Protein AF-A0AAE0WDR3-F1 (afdb_monomer_lite)

Secondary structure (DSSP, 8-state):
---------PPTT-EEEEES-SSSS-SEEEEE-------SS--HHHHHHHHHHHHHHHHHHHHTT-S------TT-

Sequence (76 aa):
MCPSRKRLQPSVGDVVVLKEPGNLKSKYVLLAIMESKRITTVDSNTAQKLKDLYVKILDKASTYGMKRIALTLPGS

Organism: NCBI:txid2493646

Foldseek 3Di:
DDPPPPPPPDDALDWDKDACPDPDPDRIDIDHHHDPDPCPDCDPVNVVSVVSSVVVVVVVCVVVVNPDDDDDDPPD

InterPro domains:
  IPR043472 Macro domain-like [G3DSA:3.40.220.10] (2-76)
  IPR043472 Macro domain-like [SSF52949] (11-75)

Radius of gyration: 14.56 Å; chains: 1; bounding box: 48×27×29 Å

pLDDT: mean 75.24, std 14.41, range [34.62, 91.31]

Structure (mmCIF, N/CA/C/O backbone):
data_AF-A0AAE0WDR3-F1
#
_entry.id   AF-A0AAE0WDR3-F1
#
loop_
_atom_site.group_PDB
_atom_site.id
_atom_site.type_symbol
_atom_site.label_atom_id
_atom_site.label_alt_id
_atom_site.label_comp_id
_atom_site.label_asym_id
_atom_site.labe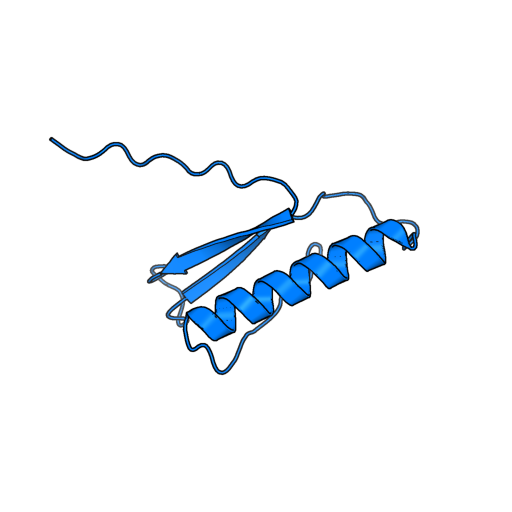l_entity_id
_atom_site.label_seq_id
_atom_site.pdbx_PDB_ins_code
_atom_site.Cartn_x
_atom_site.Cartn_y
_atom_site.Cartn_z
_atom_site.occupancy
_atom_site.B_iso_or_equiv
_atom_site.auth_seq_id
_atom_site.auth_comp_id
_atom_site.auth_asym_id
_atom_site.auth_atom_id
_atom_site.pdbx_PDB_model_num
ATOM 1 N N . MET A 1 1 ? -33.361 12.226 -9.184 1.00 37.66 1 MET A N 1
ATOM 2 C CA . MET A 1 1 ? -32.062 12.616 -9.778 1.00 37.66 1 MET A CA 1
ATOM 3 C C . MET A 1 1 ? -30.974 11.767 -9.132 1.00 37.66 1 MET A C 1
ATOM 5 O O . MET A 1 1 ? -30.614 12.021 -7.993 1.00 37.66 1 MET A O 1
ATOM 9 N N . CYS A 1 2 ? -30.523 10.700 -9.794 1.00 34.62 2 CYS A N 1
ATOM 10 C CA . CYS A 1 2 ? -29.415 9.879 -9.295 1.00 34.62 2 CYS A CA 1
ATOM 11 C C . CYS A 1 2 ? -28.099 10.605 -9.611 1.00 34.62 2 CYS A C 1
ATOM 13 O O . CYS A 1 2 ? -27.904 10.959 -10.775 1.00 34.62 2 CYS A O 1
ATOM 15 N N . PRO A 1 3 ? -27.203 10.862 -8.643 1.00 47.16 3 PRO A N 1
ATOM 16 C CA . PRO A 1 3 ? -25.949 11.526 -8.952 1.00 47.16 3 PRO A CA 1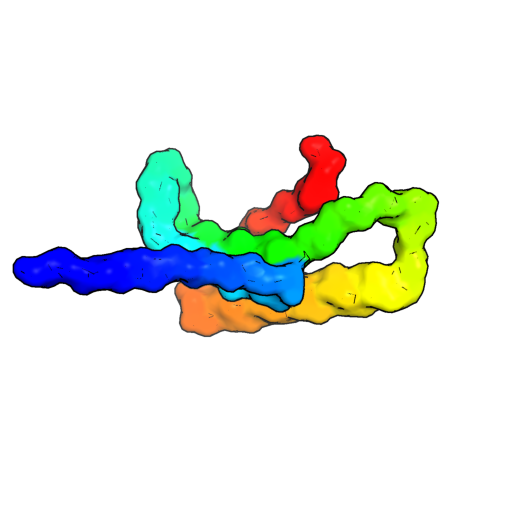
ATOM 17 C C . PRO A 1 3 ? -25.101 10.594 -9.818 1.00 47.16 3 PRO A C 1
ATOM 19 O O . PRO A 1 3 ? -24.906 9.419 -9.494 1.00 47.16 3 PRO A O 1
ATOM 22 N N . SER A 1 4 ? -24.623 11.127 -10.942 1.00 45.34 4 SER A N 1
ATOM 23 C CA . SER A 1 4 ? -23.700 10.466 -11.854 1.00 45.34 4 SER A CA 1
ATOM 24 C C . SER A 1 4 ? -22.546 9.863 -11.060 1.00 45.34 4 SER A C 1
ATOM 26 O O . SER A 1 4 ? -21.711 10.589 -10.517 1.00 45.34 4 SER A O 1
ATOM 28 N N . ARG A 1 5 ? -22.488 8.527 -10.993 1.00 45.00 5 ARG A N 1
ATOM 29 C CA . ARG A 1 5 ? -21.290 7.800 -10.568 1.00 45.00 5 ARG A CA 1
ATOM 30 C C . ARG A 1 5 ? -20.187 8.193 -11.543 1.00 45.00 5 ARG A C 1
ATOM 32 O O . ARG A 1 5 ? -20.066 7.595 -12.609 1.00 45.00 5 ARG A O 1
ATOM 39 N N . LYS A 1 6 ? -19.402 9.221 -11.206 1.00 45.50 6 LYS A N 1
ATOM 40 C CA . LYS A 1 6 ? -18.117 9.460 -11.854 1.00 45.50 6 LYS A CA 1
ATOM 41 C C . LYS A 1 6 ? -17.328 8.181 -11.634 1.00 45.50 6 LYS A C 1
ATOM 43 O O . LYS A 1 6 ? -16.876 7.901 -10.527 1.00 45.50 6 LYS A O 1
ATOM 48 N N . ARG A 1 7 ? -17.264 7.359 -12.678 1.00 46.03 7 ARG A N 1
ATOM 49 C CA . ARG A 1 7 ? -16.371 6.215 -12.764 1.00 46.03 7 ARG A CA 1
ATOM 50 C C . ARG A 1 7 ? -14.984 6.839 -12.679 1.00 46.03 7 ARG A C 1
ATOM 52 O O . ARG A 1 7 ? -14.496 7.370 -13.670 1.00 46.03 7 ARG A O 1
ATOM 59 N N . LEU A 1 8 ? -14.423 6.916 -11.471 1.00 54.41 8 LEU A N 1
ATOM 60 C CA . LEU A 1 8 ? -13.011 7.223 -11.296 1.00 54.41 8 LEU A CA 1
ATOM 61 C C . LEU A 1 8 ? -12.309 6.206 -12.191 1.00 54.41 8 LEU A C 1
ATOM 63 O O . LEU A 1 8 ? -12.487 5.007 -11.987 1.00 54.41 8 LEU A O 1
ATOM 67 N N . GLN A 1 9 ? -11.676 6.676 -13.263 1.00 61.12 9 GLN A N 1
ATOM 68 C CA . GLN A 1 9 ? -10.758 5.869 -14.048 1.00 61.12 9 GLN A CA 1
ATOM 69 C C . GLN A 1 9 ? -9.424 6.003 -13.321 1.00 61.12 9 GLN A C 1
ATOM 71 O O . GLN A 1 9 ? -8.785 7.048 -13.434 1.00 61.12 9 GLN A O 1
ATOM 76 N N . PRO A 1 10 ? -9.070 5.045 -12.455 1.00 67.81 10 PRO A N 1
ATOM 77 C CA . PRO A 1 10 ? -7.824 5.125 -11.716 1.00 67.81 10 PRO A CA 1
ATOM 78 C C . PRO A 1 10 ? -6.640 5.035 -12.680 1.00 67.81 10 PRO A C 1
ATOM 80 O O . PRO A 1 10 ? -6.642 4.217 -13.603 1.00 67.81 10 PRO A O 1
ATOM 83 N N . SER A 1 11 ? -5.653 5.903 -12.475 1.00 76.50 11 SER A N 1
ATOM 84 C CA . SER A 1 11 ? -4.446 5.952 -13.297 1.00 76.50 11 SER A CA 1
ATOM 85 C C . SER A 1 11 ? -3.363 5.045 -12.719 1.00 76.50 11 SER A C 1
ATOM 87 O O . SER A 1 11 ? -3.411 4.626 -11.560 1.00 76.50 11 SER A O 1
ATOM 89 N N . VAL A 1 12 ? -2.353 4.733 -13.529 1.00 78.44 12 VAL A N 1
ATOM 90 C CA . VAL A 1 12 ? -1.171 4.006 -13.054 1.00 78.44 12 VAL A CA 1
ATOM 91 C C . VAL A 1 12 ? -0.519 4.795 -11.916 1.00 78.44 12 VAL A C 1
ATOM 93 O O . VAL A 1 12 ? -0.221 5.978 -12.062 1.00 78.44 12 VAL A O 1
ATOM 96 N N . GLY A 1 13 ? -0.275 4.131 -10.788 1.00 78.69 13 GLY A N 1
ATOM 97 C CA . GLY A 1 13 ? 0.299 4.739 -9.589 1.00 78.69 13 GLY A CA 1
ATOM 98 C C . GLY A 1 13 ? -0.728 5.263 -8.579 1.00 78.69 13 GLY A C 1
ATOM 99 O O . GLY A 1 13 ? -0.315 5.783 -7.533 1.00 78.69 13 GLY A O 1
ATOM 100 N N . ASP A 1 14 ? -2.027 5.126 -8.864 1.00 82.38 14 ASP A N 1
ATOM 101 C CA . ASP A 1 14 ? -3.101 5.460 -7.929 1.00 82.38 14 ASP A CA 1
ATOM 102 C C . ASP A 1 14 ? -3.443 4.301 -6.990 1.00 82.38 14 ASP A C 1
ATOM 104 O O . ASP A 1 14 ? -3.336 3.119 -7.329 1.00 82.38 14 ASP A O 1
ATOM 108 N N . VAL A 1 15 ? -3.912 4.675 -5.797 1.00 84.75 15 VAL A N 1
ATOM 109 C CA . VAL A 1 15 ? -4.467 3.762 -4.795 1.00 84.75 15 VAL A CA 1
ATOM 110 C C . VAL A 1 15 ? -5.901 4.185 -4.496 1.00 84.75 15 VAL A C 1
ATOM 112 O O . VAL A 1 15 ? -6.148 5.247 -3.918 1.00 84.75 15 VAL A O 1
ATOM 115 N N . VAL A 1 16 ? -6.854 3.345 -4.889 1.00 85.88 16 VAL A N 1
ATOM 116 C CA . VAL A 1 16 ? -8.289 3.556 -4.681 1.00 85.88 16 VAL A CA 1
ATOM 117 C C . VAL A 1 16 ? -8.740 2.785 -3.452 1.00 85.88 16 VAL A C 1
ATOM 119 O O . VAL A 1 16 ? -8.423 1.611 -3.300 1.00 85.88 16 VAL A O 1
ATOM 122 N N . VAL A 1 17 ? -9.520 3.430 -2.587 1.00 86.12 17 VAL A N 1
ATOM 123 C CA . VAL A 1 17 ? -10.104 2.783 -1.408 1.00 86.12 17 VAL A CA 1
ATOM 124 C C . VAL A 1 17 ? -11.583 2.527 -1.658 1.00 86.12 17 VAL A C 1
ATOM 126 O O . VAL A 1 17 ? -12.362 3.461 -1.846 1.00 86.12 17 VAL A O 1
ATOM 129 N N . LEU A 1 18 ? -11.968 1.257 -1.639 1.00 84.19 18 LEU A N 1
ATOM 130 C CA . LEU A 1 18 ? -13.353 0.813 -1.656 1.00 84.19 18 LEU A CA 1
ATOM 131 C C . LEU A 1 18 ? -13.812 0.565 -0.220 1.00 84.19 18 LEU A C 1
ATOM 133 O O . LEU A 1 18 ? -13.166 -0.169 0.530 1.00 84.19 18 LEU A O 1
ATOM 137 N N . LYS A 1 19 ? -14.928 1.189 0.155 1.00 82.62 19 LYS A N 1
ATOM 138 C CA . LYS A 1 19 ? -15.612 0.968 1.434 1.00 82.62 19 LYS A CA 1
ATOM 139 C C . LYS A 1 19 ? -16.707 -0.067 1.220 1.00 82.62 19 LYS A C 1
ATOM 141 O O . LYS A 1 19 ? -17.387 0.010 0.203 1.00 82.62 19 LYS A O 1
ATOM 146 N N . GLU A 1 20 ? -16.856 -0.995 2.161 1.00 78.56 20 GLU A N 1
ATOM 147 C CA . GLU A 1 20 ? -17.887 -2.042 2.126 1.00 78.56 20 GLU A CA 1
ATOM 148 C C . GLU A 1 20 ? -17.906 -2.795 0.786 1.00 78.56 20 GLU A C 1
ATOM 150 O O . GLU A 1 20 ? -18.861 -2.692 0.016 1.00 78.56 20 GLU A O 1
ATOM 155 N N . PRO A 1 21 ? -16.837 -3.547 0.472 1.00 73.88 21 PRO A N 1
ATOM 156 C CA . PRO A 1 21 ? -16.657 -4.247 -0.804 1.00 73.88 21 PRO A CA 1
ATOM 157 C C . PRO A 1 21 ? -17.633 -5.429 -1.028 1.00 73.88 21 PRO A C 1
ATOM 159 O O . PRO A 1 21 ? -17.307 -6.405 -1.700 1.00 73.88 21 PRO A O 1
ATOM 162 N N . GLY A 1 22 ? -18.850 -5.352 -0.490 1.00 78.69 22 GLY A N 1
ATOM 163 C CA . GLY A 1 22 ? -19.901 -6.346 -0.630 1.00 78.69 22 GLY A CA 1
ATOM 164 C C . GLY A 1 22 ? -19.564 -7.632 0.113 1.00 78.69 22 GLY A C 1
ATOM 165 O O . GLY A 1 22 ? -19.551 -7.664 1.338 1.00 78.69 22 GLY A O 1
ATOM 166 N N . ASN A 1 23 ? -19.299 -8.699 -0.645 1.00 79.06 23 ASN A N 1
ATOM 167 C CA . ASN A 1 23 ? -19.208 -10.074 -0.142 1.00 79.06 23 ASN A CA 1
ATOM 168 C C . ASN A 1 23 ? -17.841 -10.447 0.472 1.00 79.06 23 ASN A C 1
ATOM 170 O O . ASN A 1 23 ? -17.559 -11.613 0.740 1.00 79.06 23 ASN A O 1
ATOM 174 N N . LEU A 1 24 ? -16.951 -9.473 0.658 1.00 76.50 24 LEU A N 1
ATOM 175 C CA . LEU A 1 24 ? -15.653 -9.684 1.290 1.00 76.50 24 LEU A CA 1
ATOM 176 C C . LEU A 1 24 ? -15.764 -9.450 2.801 1.00 76.50 24 LEU A C 1
ATOM 178 O O . LEU A 1 24 ? -16.393 -8.499 3.252 1.00 76.50 24 LEU A O 1
ATOM 182 N N . LYS A 1 25 ? -15.089 -10.288 3.600 1.00 78.44 25 LYS A N 1
ATOM 183 C CA . LYS A 1 25 ? -15.030 -10.120 5.068 1.00 78.44 25 LYS A CA 1
ATOM 184 C C . LYS A 1 25 ? -14.308 -8.835 5.505 1.00 78.44 25 LYS A C 1
ATOM 186 O O . LYS A 1 25 ? -14.370 -8.462 6.675 1.00 78.44 25 LYS A O 1
ATOM 191 N N . SER A 1 26 ? -13.582 -8.178 4.603 1.00 78.06 26 SER A N 1
ATOM 192 C CA . SER A 1 26 ? -12.869 -6.932 4.869 1.00 78.06 26 SER A CA 1
ATOM 193 C C . SER A 1 26 ? -13.793 -5.717 4.737 1.00 78.06 26 SER A C 1
ATOM 195 O O . SER A 1 26 ? -14.525 -5.574 3.766 1.00 78.06 26 SER A O 1
ATOM 197 N N . LYS A 1 27 ? -13.715 -4.786 5.699 1.00 81.31 27 LYS A N 1
ATOM 198 C CA . LYS A 1 27 ? -14.473 -3.517 5.660 1.00 81.31 27 LYS A CA 1
ATOM 199 C C . LYS A 1 27 ? -14.003 -2.565 4.558 1.00 81.31 27 LYS A C 1
ATOM 201 O O . LYS A 1 27 ? -14.774 -1.732 4.088 1.00 81.31 27 LYS A O 1
ATOM 206 N N . TYR A 1 28 ? -12.740 -2.687 4.166 1.00 85.94 28 TYR A N 1
ATOM 207 C CA . TYR A 1 28 ? -12.116 -1.860 3.148 1.00 85.94 28 TYR A CA 1
ATOM 208 C C . TYR A 1 28 ? -11.266 -2.716 2.217 1.00 85.94 28 TYR A C 1
ATOM 210 O O . TYR A 1 28 ? -10.659 -3.698 2.649 1.00 85.94 28 TYR A O 1
ATOM 218 N N . VAL A 1 29 ? -11.193 -2.312 0.954 1.00 86.25 29 VAL A N 1
ATOM 219 C CA . VAL A 1 29 ? -10.270 -2.864 -0.043 1.00 86.25 29 VAL A CA 1
ATOM 220 C C . VAL A 1 29 ? -9.484 -1.711 -0.646 1.00 86.25 29 VAL A C 1
ATOM 222 O O . VAL A 1 29 ? -10.074 -0.728 -1.092 1.00 86.25 29 VAL A O 1
ATOM 225 N N . LEU A 1 30 ? -8.156 -1.824 -0.652 1.00 86.38 30 LEU A N 1
ATOM 226 C CA . LEU A 1 30 ? -7.283 -0.901 -1.369 1.00 86.38 30 LEU A CA 1
ATOM 227 C C . LEU A 1 30 ? -6.883 -1.540 -2.696 1.00 86.38 30 LEU A C 1
ATOM 229 O O . LEU A 1 30 ? -6.284 -2.611 -2.716 1.00 86.38 30 LEU A O 1
ATOM 233 N N . LEU A 1 31 ? -7.216 -0.872 -3.793 1.00 85.38 31 LEU A N 1
ATOM 234 C CA . LEU A 1 31 ? -6.813 -1.239 -5.143 1.00 85.38 31 LEU A CA 1
ATOM 235 C C . LEU A 1 31 ? -5.663 -0.332 -5.557 1.00 85.38 31 LEU A C 1
ATOM 237 O O . LEU A 1 31 ? -5.864 0.865 -5.755 1.00 85.38 31 LEU A O 1
ATOM 241 N N . ALA A 1 32 ? -4.470 -0.897 -5.677 1.00 85.50 32 ALA A N 1
ATOM 242 C CA . ALA A 1 32 ? -3.306 -0.194 -6.190 1.00 85.50 32 ALA A CA 1
ATOM 243 C C . ALA A 1 32 ? -3.098 -0.559 -7.660 1.00 85.50 32 ALA A C 1
ATOM 245 O O . ALA A 1 32 ? -3.084 -1.741 -8.007 1.00 85.50 32 ALA A O 1
ATOM 246 N N . ILE A 1 33 ? -2.962 0.446 -8.523 1.00 83.75 33 ILE A N 1
ATOM 247 C CA . ILE A 1 33 ? -2.825 0.227 -9.964 1.00 83.75 33 ILE A CA 1
ATOM 248 C C . ILE A 1 33 ? -1.376 0.372 -10.369 1.00 83.75 33 ILE A C 1
ATOM 250 O O . ILE A 1 33 ? -0.765 1.425 -10.197 1.00 83.75 33 ILE A O 1
ATOM 254 N N . MET A 1 34 ? -0.844 -0.691 -10.954 1.00 77.56 34 MET A N 1
ATOM 255 C CA . MET A 1 34 ? 0.511 -0.734 -11.470 1.00 77.56 34 MET A CA 1
ATOM 256 C C . MET A 1 34 ? 0.485 -1.096 -12.951 1.00 77.56 34 MET A C 1
ATOM 258 O O . MET A 1 34 ? -0.389 -1.828 -13.414 1.00 77.56 34 MET A O 1
ATOM 262 N N . GLU A 1 35 ? 1.452 -0.573 -13.700 1.00 73.75 35 GLU A N 1
ATOM 263 C CA . GLU A 1 35 ? 1.689 -0.998 -15.075 1.00 73.75 35 GLU A CA 1
ATOM 264 C C . GLU A 1 35 ? 1.975 -2.502 -15.117 1.00 73.75 35 GLU A C 1
ATOM 266 O O . GLU A 1 35 ? 2.907 -2.985 -14.475 1.00 73.75 35 GLU A O 1
ATOM 271 N N . SER A 1 36 ? 1.204 -3.232 -15.925 1.00 66.62 36 SER A N 1
ATOM 272 C CA . SER A 1 36 ? 1.466 -4.637 -16.237 1.00 66.62 36 SER A CA 1
ATOM 273 C C . SER A 1 36 ? 2.612 -4.737 -17.248 1.00 66.62 36 SER A C 1
ATOM 275 O O . SER A 1 36 ? 2.403 -5.055 -18.420 1.00 66.62 36 SER A O 1
ATOM 277 N N . LYS A 1 37 ? 3.841 -4.449 -16.819 1.00 65.88 37 LYS A N 1
ATOM 278 C CA . LYS A 1 37 ? 5.031 -4.874 -17.564 1.00 65.88 37 LYS A CA 1
ATOM 279 C C . LYS A 1 37 ? 5.395 -6.281 -17.111 1.00 65.88 37 LYS A C 1
ATOM 281 O O . LYS A 1 37 ? 5.430 -6.545 -15.914 1.00 65.88 37 LYS A O 1
ATOM 286 N N . ARG A 1 38 ? 5.689 -7.186 -18.054 1.00 58.53 38 ARG A N 1
ATOM 287 C CA . ARG A 1 38 ? 6.419 -8.417 -17.724 1.00 58.53 38 ARG A CA 1
ATOM 288 C C . ARG A 1 38 ? 7.770 -7.971 -17.178 1.00 58.53 38 ARG A C 1
ATOM 290 O O . ARG A 1 38 ? 8.623 -7.541 -17.947 1.00 58.53 38 ARG A O 1
ATOM 297 N N . ILE A 1 39 ? 7.922 -7.990 -15.859 1.00 56.97 39 ILE A N 1
ATOM 298 C CA . ILE A 1 39 ? 9.177 -7.652 -15.195 1.00 56.97 39 ILE A CA 1
ATOM 299 C C . ILE A 1 39 ? 10.123 -8.829 -15.454 1.00 56.97 39 ILE A C 1
ATOM 301 O O . ILE A 1 39 ? 10.188 -9.769 -14.672 1.00 56.97 39 ILE A O 1
ATOM 305 N N . THR A 1 40 ? 10.790 -8.829 -16.607 1.00 57.34 40 THR A N 1
ATOM 306 C CA . THR A 1 40 ? 11.859 -9.791 -16.920 1.00 57.34 40 THR A CA 1
ATOM 307 C C . THR A 1 40 ? 13.150 -9.433 -16.186 1.00 57.34 40 THR A C 1
ATOM 309 O O . THR A 1 40 ? 13.937 -10.317 -15.868 1.00 57.34 40 THR A O 1
ATOM 312 N N . THR A 1 41 ? 13.326 -8.152 -15.851 1.00 57.97 41 THR A N 1
ATOM 313 C CA . THR A 1 41 ? 14.373 -7.615 -14.975 1.00 57.97 41 THR A CA 1
ATOM 314 C C . THR A 1 41 ? 13.764 -6.553 -14.066 1.00 57.97 41 THR A C 1
ATOM 316 O O . THR A 1 41 ? 13.012 -5.686 -14.514 1.00 57.97 41 THR A O 1
ATOM 319 N N . VAL A 1 42 ? 14.040 -6.632 -12.762 1.00 62.94 42 VAL A N 1
ATOM 320 C CA . VAL A 1 42 ? 13.656 -5.577 -11.817 1.00 62.94 42 VAL A CA 1
ATOM 321 C C . VAL A 1 42 ? 14.630 -4.421 -12.007 1.00 62.94 42 VAL A C 1
ATOM 323 O O . VAL A 1 42 ? 15.669 -4.354 -11.357 1.00 62.94 42 VAL A O 1
ATOM 326 N N . ASP A 1 43 ? 14.314 -3.518 -12.926 1.00 70.12 43 ASP A N 1
ATOM 327 C CA . ASP A 1 43 ? 15.096 -2.296 -13.087 1.0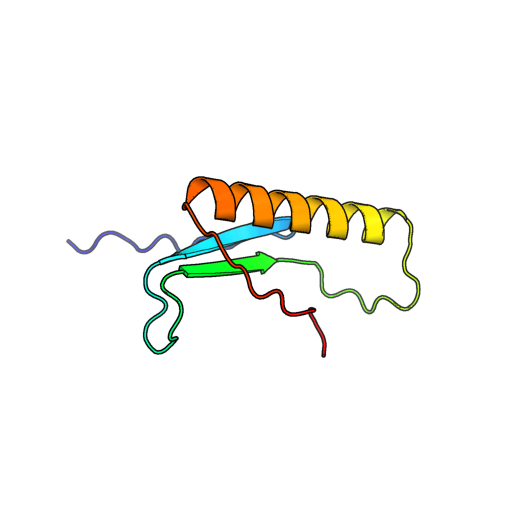0 70.12 43 ASP A CA 1
ATOM 328 C C . ASP A 1 43 ? 14.875 -1.395 -11.856 1.00 70.12 43 ASP A C 1
ATOM 330 O O . ASP A 1 43 ? 13.773 -1.357 -11.293 1.00 70.12 43 ASP A O 1
ATOM 334 N N . SER A 1 44 ? 15.885 -0.621 -11.448 1.00 74.38 44 SER A N 1
ATOM 335 C CA . SER A 1 44 ? 15.818 0.248 -10.258 1.00 74.38 44 SER A CA 1
ATOM 336 C C . SER A 1 44 ? 14.603 1.187 -10.270 1.00 74.38 44 SER A C 1
ATOM 338 O O . SER A 1 44 ? 13.978 1.414 -9.238 1.00 74.38 44 SER A O 1
ATOM 340 N N . ASN A 1 45 ? 14.195 1.656 -11.455 1.00 79.3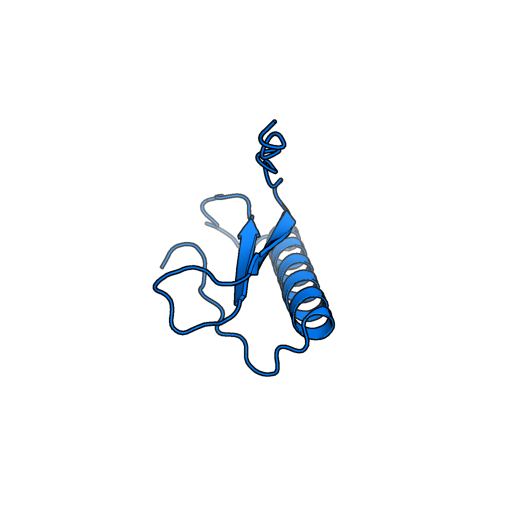8 45 ASN A N 1
ATOM 341 C CA . ASN A 1 45 ? 12.999 2.482 -11.638 1.00 79.38 45 ASN A CA 1
ATOM 342 C C . ASN A 1 45 ? 11.694 1.741 -11.308 1.00 79.38 45 ASN A C 1
ATOM 344 O O . ASN A 1 45 ? 10.756 2.340 -10.782 1.00 79.38 45 ASN A O 1
ATOM 348 N N . THR A 1 46 ? 11.614 0.445 -11.605 1.00 76.06 46 THR A N 1
ATOM 349 C CA . THR A 1 46 ? 10.443 -0.386 -11.299 1.00 76.06 46 THR A CA 1
ATOM 350 C C . THR A 1 46 ? 10.374 -0.679 -9.803 1.00 76.06 46 THR A C 1
ATOM 352 O O . THR A 1 46 ? 9.300 -0.565 -9.212 1.00 76.06 46 THR A O 1
ATOM 355 N N . ALA A 1 47 ? 11.519 -0.962 -9.170 1.00 79.75 47 ALA A N 1
ATOM 356 C CA . ALA A 1 47 ? 11.609 -1.118 -7.718 1.00 79.75 47 ALA A CA 1
ATOM 357 C C . ALA A 1 47 ? 11.203 0.168 -6.976 1.00 79.75 47 ALA A C 1
ATOM 359 O O . ALA A 1 47 ? 10.448 0.106 -6.005 1.00 79.75 47 ALA A O 1
ATOM 360 N N . GLN A 1 48 ? 11.640 1.334 -7.467 1.00 82.81 48 GLN A N 1
ATOM 361 C CA . GLN A 1 48 ? 11.263 2.637 -6.916 1.00 82.81 48 GLN A CA 1
ATOM 362 C C . GLN A 1 48 ? 9.747 2.869 -7.013 1.00 82.81 48 GLN A C 1
ATOM 364 O O . GLN A 1 48 ? 9.102 3.142 -6.005 1.00 82.81 48 GLN A O 1
ATOM 369 N N . LYS A 1 49 ? 9.153 2.661 -8.199 1.00 82.38 49 LYS A N 1
ATOM 370 C CA . LYS A 1 49 ? 7.702 2.811 -8.416 1.00 82.38 49 LYS A CA 1
ATOM 371 C C . LYS A 1 49 ? 6.877 1.875 -7.534 1.00 82.38 49 LYS A C 1
ATOM 373 O O . LYS A 1 49 ? 5.844 2.283 -7.007 1.00 82.38 49 LYS A O 1
ATOM 378 N N . LEU A 1 50 ? 7.329 0.632 -7.368 1.00 82.00 50 LEU A N 1
ATOM 379 C CA . LEU A 1 50 ? 6.682 -0.345 -6.495 1.00 82.00 50 LEU A CA 1
ATOM 380 C C . LEU A 1 50 ? 6.743 0.114 -5.030 1.00 82.00 50 LEU A C 1
ATOM 382 O O . LEU A 1 50 ? 5.725 0.113 -4.340 1.00 82.00 50 LEU A O 1
ATOM 386 N N . LYS A 1 51 ? 7.919 0.557 -4.569 1.00 85.94 51 LYS A N 1
ATOM 387 C CA . LYS A 1 51 ? 8.108 1.101 -3.219 1.00 85.94 51 LYS A CA 1
ATOM 388 C C . LYS A 1 51 ? 7.193 2.299 -2.968 1.00 85.94 51 LYS A C 1
ATOM 390 O O . LYS A 1 51 ? 6.496 2.318 -1.955 1.00 85.94 51 LYS A O 1
ATOM 395 N N . ASP A 1 52 ? 7.148 3.253 -3.893 1.00 88.56 52 ASP A N 1
ATOM 396 C CA . ASP A 1 52 ? 6.298 4.442 -3.783 1.00 88.56 52 ASP A CA 1
ATOM 397 C C . ASP A 1 52 ? 4.812 4.064 -3.709 1.00 88.56 52 ASP A C 1
ATOM 399 O O . ASP A 1 52 ? 4.054 4.632 -2.919 1.00 88.56 52 ASP A O 1
ATOM 403 N N . LEU A 1 53 ? 4.390 3.057 -4.480 1.00 86.62 53 LEU A N 1
ATOM 404 C CA . LEU A 1 53 ? 3.025 2.540 -4.439 1.00 86.62 53 LEU A CA 1
ATOM 405 C C . LEU A 1 53 ? 2.696 1.910 -3.077 1.00 86.62 53 LEU A C 1
ATOM 407 O O . LEU A 1 53 ? 1.638 2.192 -2.515 1.00 86.62 53 LEU A O 1
ATOM 411 N N . TYR A 1 54 ? 3.607 1.113 -2.509 1.00 87.38 54 TYR A N 1
ATOM 412 C CA . TYR A 1 54 ? 3.433 0.547 -1.168 1.00 87.38 54 TYR A CA 1
ATOM 413 C C . TYR A 1 54 ? 3.355 1.622 -0.085 1.00 87.38 54 TYR A C 1
ATOM 415 O O . TYR A 1 54 ? 2.500 1.530 0.795 1.00 87.38 54 TYR A O 1
ATOM 423 N N . VAL A 1 55 ? 4.179 2.668 -0.169 1.00 90.19 55 VAL A N 1
ATOM 424 C CA . VAL A 1 55 ? 4.099 3.808 0.756 1.00 90.19 55 VAL A CA 1
ATOM 425 C C . VAL A 1 55 ? 2.722 4.471 0.672 1.00 90.19 55 VAL A C 1
ATOM 427 O O . VAL A 1 55 ? 2.091 4.687 1.706 1.00 90.19 55 VAL A O 1
ATOM 430 N N . LYS A 1 56 ? 2.193 4.704 -0.539 1.00 89.94 56 LYS A N 1
ATOM 431 C CA . LYS A 1 56 ? 0.833 5.244 -0.720 1.00 89.94 56 LYS A CA 1
ATOM 432 C C . LYS A 1 56 ? -0.252 4.327 -0.146 1.00 89.94 56 LYS A C 1
ATOM 434 O O . LYS A 1 56 ? -1.226 4.823 0.419 1.00 89.94 56 LYS A O 1
ATOM 439 N N . ILE A 1 57 ? -0.109 3.005 -0.281 1.00 89.19 57 ILE A N 1
ATOM 440 C CA . ILE A 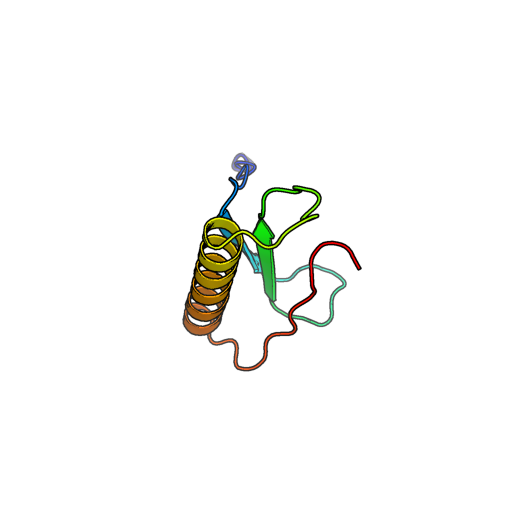1 57 ? -1.045 2.033 0.311 1.00 89.19 57 ILE A CA 1
ATOM 441 C C . ILE A 1 57 ? -1.056 2.172 1.836 1.00 89.19 57 ILE A C 1
ATOM 443 O O . ILE A 1 57 ? -2.133 2.252 2.429 1.00 89.19 57 ILE A O 1
ATOM 447 N N . LEU A 1 58 ? 0.121 2.222 2.463 1.00 89.69 58 LEU A N 1
ATOM 448 C CA . LEU A 1 58 ? 0.250 2.353 3.916 1.00 89.69 58 LEU A CA 1
ATOM 449 C C . LEU A 1 58 ? -0.313 3.686 4.421 1.00 89.69 58 LEU A C 1
ATOM 451 O O . LEU A 1 58 ? -1.047 3.699 5.407 1.00 89.69 58 LEU A O 1
ATOM 455 N N . ASP A 1 59 ? -0.037 4.785 3.720 1.00 91.31 59 ASP A N 1
ATOM 456 C CA . ASP A 1 59 ? -0.546 6.116 4.063 1.00 91.31 59 ASP A CA 1
ATOM 457 C C . ASP A 1 59 ? -2.083 6.177 4.008 1.00 91.31 59 ASP A C 1
ATOM 459 O O . ASP A 1 59 ? -2.752 6.599 4.960 1.00 91.31 59 ASP A O 1
ATOM 463 N N . LYS A 1 60 ? -2.677 5.638 2.933 1.00 88.94 60 LYS A N 1
ATOM 464 C CA . LYS A 1 60 ? -4.135 5.505 2.829 1.00 88.94 60 LYS A CA 1
ATOM 465 C C . LYS A 1 60 ? -4.682 4.619 3.939 1.00 88.94 60 LYS A C 1
ATOM 467 O O . LYS A 1 60 ? -5.633 5.007 4.609 1.00 88.94 60 LYS A O 1
ATOM 472 N N . ALA A 1 61 ? -4.094 3.453 4.165 1.00 88.06 61 ALA A N 1
ATOM 473 C CA . ALA A 1 61 ? -4.551 2.547 5.208 1.00 88.06 61 ALA A CA 1
ATOM 474 C C . ALA A 1 61 ? -4.508 3.197 6.603 1.00 88.06 61 ALA A C 1
ATOM 476 O O . ALA A 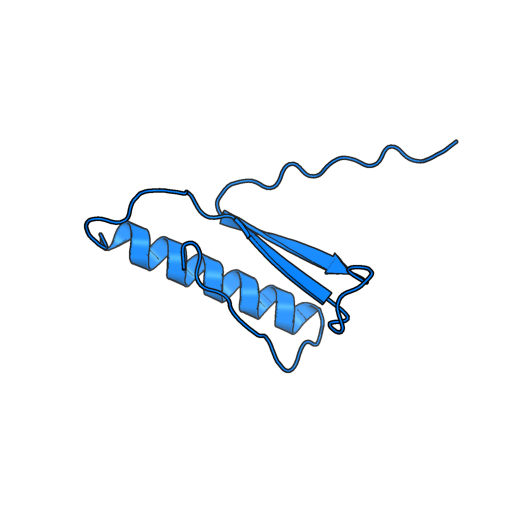1 61 ? -5.471 3.061 7.358 1.00 88.06 61 ALA A O 1
ATOM 477 N N . SER A 1 62 ? -3.460 3.973 6.899 1.00 89.50 62 SER A N 1
ATOM 478 C CA . SER A 1 62 ? -3.337 4.767 8.127 1.00 89.50 62 SER A CA 1
ATOM 479 C C . SER A 1 62 ? -4.448 5.815 8.239 1.00 89.50 62 SER A C 1
ATOM 481 O O . SER A 1 62 ? -5.149 5.867 9.249 1.00 89.50 62 SER A O 1
ATOM 483 N N . THR A 1 63 ? -4.707 6.561 7.158 1.00 90.00 63 THR A N 1
ATOM 484 C CA . THR A 1 63 ? -5.788 7.565 7.086 1.00 90.00 63 THR A CA 1
ATOM 485 C C . THR A 1 63 ? -7.166 6.961 7.390 1.00 90.00 63 THR A C 1
ATOM 487 O O . THR A 1 63 ? -8.012 7.600 8.010 1.00 90.00 63 THR A O 1
ATOM 490 N N . TYR A 1 64 ? -7.401 5.714 6.975 1.00 87.25 64 TYR A N 1
ATOM 491 C CA . TYR A 1 64 ? -8.649 4.983 7.225 1.00 87.25 64 TYR A CA 1
ATOM 492 C C . TYR A 1 64 ? -8.632 4.148 8.521 1.00 87.25 64 TYR A C 1
ATOM 494 O O . TYR A 1 64 ? -9.571 3.388 8.771 1.00 87.25 64 TYR A O 1
ATOM 502 N N . GLY A 1 65 ? -7.589 4.268 9.350 1.00 88.12 65 GLY A N 1
ATOM 503 C CA . GLY A 1 65 ? -7.479 3.579 10.639 1.00 88.12 65 GLY A CA 1
ATOM 504 C C . GLY A 1 65 ? -7.302 2.060 10.534 1.00 88.12 65 GLY A C 1
ATOM 505 O O . GLY A 1 65 ? -7.673 1.320 11.451 1.00 88.12 65 GLY A O 1
ATOM 506 N N . MET A 1 66 ? -6.771 1.560 9.417 1.00 87.56 66 MET A N 1
ATOM 507 C CA . MET A 1 66 ? -6.574 0.129 9.197 1.00 87.56 66 MET A CA 1
ATOM 508 C C . MET A 1 66 ? -5.325 -0.363 9.937 1.00 87.56 66 MET A C 1
ATOM 510 O O . MET A 1 66 ? -4.207 0.021 9.616 1.00 87.56 66 MET A O 1
ATOM 514 N N . LYS A 1 67 ? -5.509 -1.258 10.915 1.00 84.81 67 LYS A N 1
ATOM 515 C CA . LYS A 1 67 ? -4.404 -1.828 11.715 1.00 84.81 67 LYS A CA 1
ATOM 516 C C . LYS A 1 67 ? -3.734 -3.052 11.084 1.00 84.81 67 LYS A C 1
ATOM 518 O O . LYS A 1 67 ? -2.640 -3.428 11.487 1.00 84.81 67 LYS A O 1
ATOM 523 N N . ARG A 1 68 ? -4.416 -3.725 10.154 1.00 84.12 68 ARG A N 1
ATOM 524 C CA . ARG A 1 68 ? -3.933 -4.925 9.457 1.00 84.12 68 ARG A CA 1
ATOM 525 C C . ARG A 1 68 ? -4.293 -4.815 7.984 1.00 84.12 68 ARG A C 1
ATOM 527 O O . ARG A 1 68 ? -5.433 -4.488 7.664 1.00 84.12 68 ARG A O 1
ATOM 534 N N . ILE A 1 69 ? -3.328 -5.098 7.117 1.00 84.75 69 ILE A N 1
ATOM 535 C CA . ILE A 1 69 ? -3.473 -5.031 5.663 1.00 84.75 69 ILE A CA 1
ATOM 536 C C . ILE A 1 69 ? -2.922 -6.340 5.105 1.00 84.75 69 ILE A C 1
ATOM 538 O O . ILE A 1 69 ? -1.806 -6.728 5.442 1.00 84.75 69 ILE A O 1
ATOM 542 N N . ALA A 1 70 ? -3.706 -7.024 4.277 1.00 83.69 70 ALA A N 1
ATOM 543 C CA . ALA A 1 70 ? -3.223 -8.144 3.482 1.00 83.69 70 ALA A CA 1
ATOM 544 C C . ALA A 1 70 ? -2.820 -7.605 2.106 1.00 83.69 70 ALA A C 1
ATOM 546 O O . ALA A 1 70 ? -3.623 -6.946 1.447 1.00 83.69 70 ALA A O 1
ATOM 547 N N . LEU A 1 71 ? -1.576 -7.851 1.701 1.00 82.00 71 LEU A N 1
ATOM 548 C CA . LEU A 1 71 ? -1.041 -7.419 0.414 1.00 82.00 71 LEU A CA 1
ATOM 549 C C . LEU A 1 71 ? -0.959 -8.629 -0.513 1.00 82.00 71 LEU A C 1
ATOM 551 O O . LEU A 1 71 ? -0.384 -9.652 -0.151 1.00 82.00 71 LEU A O 1
ATOM 555 N N . THR A 1 72 ? -1.524 -8.501 -1.707 1.00 78.62 72 THR A N 1
ATOM 556 C CA . THR A 1 72 ? -1.422 -9.502 -2.773 1.00 78.62 72 THR A CA 1
ATOM 557 C C . THR A 1 72 ? -0.466 -8.995 -3.840 1.00 78.62 72 THR A C 1
ATOM 559 O O . THR A 1 72 ? -0.555 -7.833 -4.243 1.00 78.62 72 THR A O 1
ATOM 562 N N . LEU A 1 73 ? 0.446 -9.850 -4.299 1.00 69.69 73 LEU A N 1
ATOM 563 C CA . LEU A 1 73 ? 1.359 -9.500 -5.382 1.00 69.69 73 LEU A CA 1
ATOM 564 C C . LEU A 1 73 ? 0.613 -9.544 -6.725 1.00 69.69 73 LEU A C 1
ATOM 566 O O . LEU A 1 73 ? -0.136 -10.491 -6.970 1.00 69.69 73 LEU A O 1
ATOM 570 N N . PRO A 1 74 ? 0.790 -8.543 -7.601 1.00 61.81 74 PRO A N 1
ATOM 571 C CA . PRO A 1 74 ? 0.229 -8.597 -8.943 1.00 61.81 74 PRO A CA 1
ATOM 572 C C . PRO A 1 74 ? 0.937 -9.692 -9.758 1.00 61.81 74 PRO A C 1
ATOM 574 O O . PRO A 1 74 ? 2.145 -9.613 -9.970 1.00 61.81 74 PRO A O 1
ATOM 577 N N . GLY A 1 75 ? 0.185 -10.694 -10.228 1.00 58.66 75 GLY A N 1
ATOM 578 C CA . GLY A 1 75 ? 0.670 -11.705 -11.181 1.00 58.66 75 GLY A CA 1
ATOM 579 C C . GLY A 1 75 ? 1.036 -13.084 -10.621 1.00 58.66 75 GLY A C 1
ATOM 580 O O . GLY A 1 75 ? 1.743 -13.813 -11.312 1.00 58.66 75 GLY A O 1
ATOM 581 N N . SER A 1 76 ? 0.590 -13.439 -9.409 1.00 45.66 76 SER A N 1
ATOM 582 C CA . SER A 1 76 ? 0.655 -14.820 -8.894 1.00 45.66 76 SER A CA 1
ATOM 583 C C . SER A 1 76 ? -0.318 -15.759 -9.598 1.00 45.66 76 SER A C 1
ATOM 585 O O . SER A 1 76 ? -1.493 -15.337 -9.723 1.00 45.66 76 SER A O 1
#